Protein AF-A0A7L1CSH7-F1 (afdb_monomer)

Sequence (72 aa):
CKTCIVQHFEDSNDCPRCGNQVHETNPLEMLRLDNTLEEIIFKLVPGLREQELQREIEFWKKNKPQENGQGD

Mean predicted aligned error: 6.08 Å

Solvent-accessible surface area (backbone atoms only — not comparable to full-atom values): 4646 Å² total; per-residue (Å²): 109,73,67,62,55,54,57,49,52,75,82,42,44,44,39,95,86,79,63,49,72,66,36,95,83,62,43,71,80,74,62,74,86,60,63,68,60,51,53,50,49,48,71,72,38,82,64,50,62,61,51,53,54,49,52,53,53,50,50,50,69,75,58,59,73,80,80,87,67,94,70,136

Organism: NCBI:txid201329

Secondary structure (DSSP, 8-state):
-HHHHHHHHHH-SB-TTT--B--SS-GGGG----HHHHHHHHHHSTTHHHHHHHHHHHHHHHT---------

InterPro domains:
  IPR013083 Zinc finger, RING/FYVE/PHD-type [G3DSA:3.30.40.10] (1-70)
  IPR051507 Polycomb group RING finger [PTHR45893] (1-70)

Structure (mmCIF, N/CA/C/O backbone):
data_AF-A0A7L1CSH7-F1
#
_entry.id   AF-A0A7L1CSH7-F1
#
loop_
_atom_site.group_PDB
_atom_site.id
_atom_site.ty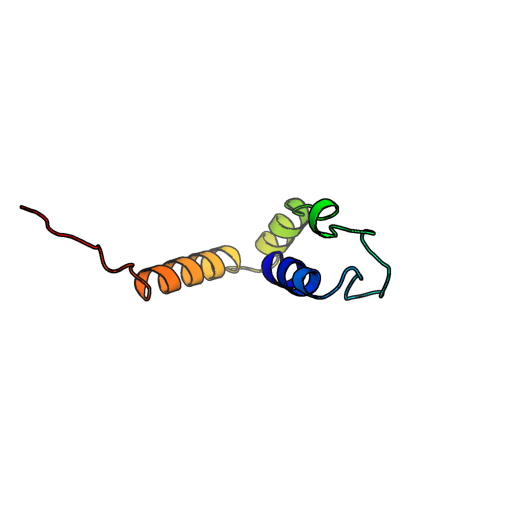pe_symbol
_atom_site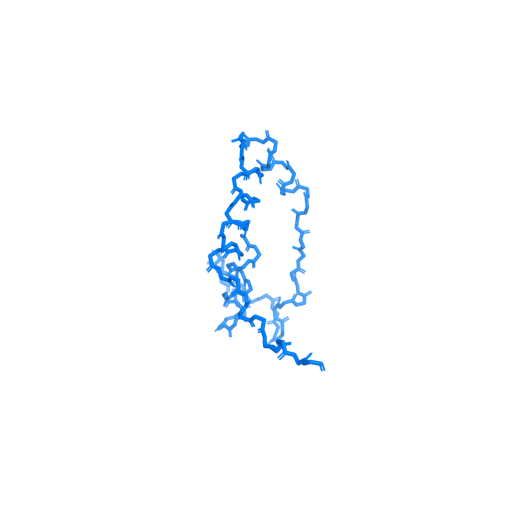.label_atom_id
_atom_site.label_alt_id
_atom_site.label_comp_id
_atom_site.label_asym_id
_atom_site.label_entity_id
_atom_site.label_seq_id
_atom_site.pdbx_PDB_ins_code
_atom_site.Cartn_x
_atom_site.Cartn_y
_atom_site.Cartn_z
_atom_site.occupancy
_atom_site.B_iso_or_equiv
_atom_site.auth_seq_id
_atom_site.auth_comp_id
_atom_site.auth_asym_id
_atom_site.auth_atom_id
_atom_site.pdbx_PDB_model_num
ATOM 1 N N . CYS A 1 1 ? -3.673 0.957 -1.763 1.00 97.56 1 CYS A N 1
ATOM 2 C CA . CYS A 1 1 ? -3.256 0.573 -0.395 1.00 97.56 1 CYS A CA 1
ATOM 3 C C . CYS A 1 1 ? -1.778 0.207 -0.407 1.00 97.56 1 CYS A C 1
ATOM 5 O O . CYS A 1 1 ? -1.331 -0.317 -1.422 1.00 97.56 1 CYS A O 1
ATOM 7 N N . LYS A 1 2 ? -1.048 0.432 0.695 1.00 98.19 2 LYS A N 1
ATOM 8 C CA . LYS A 1 2 ? 0.368 0.037 0.819 1.00 98.19 2 LYS A CA 1
ATOM 9 C C . LYS A 1 2 ? 0.556 -1.472 0.623 1.00 98.19 2 LYS A C 1
ATOM 11 O O . LYS A 1 2 ? 1.357 -1.881 -0.202 1.00 98.19 2 LYS A O 1
ATOM 16 N N . THR A 1 3 ? -0.209 -2.285 1.348 1.00 98.12 3 THR A N 1
ATOM 17 C CA . THR A 1 3 ? -0.111 -3.754 1.307 1.00 98.12 3 THR A CA 1
ATOM 18 C C . THR A 1 3 ? -0.343 -4.311 -0.094 1.00 98.12 3 THR A C 1
ATOM 20 O O . THR A 1 3 ? 0.483 -5.071 -0.578 1.00 98.12 3 THR A O 1
ATOM 23 N N . CYS A 1 4 ? -1.393 -3.860 -0.785 1.00 98.62 4 CYS A N 1
ATOM 24 C CA . CYS A 1 4 ? -1.704 -4.331 -2.136 1.00 98.62 4 CYS A CA 1
ATOM 25 C C . CYS A 1 4 ? -0.578 -4.066 -3.145 1.00 98.62 4 CYS A C 1
ATOM 27 O O . CYS A 1 4 ? -0.260 -4.948 -3.932 1.00 98.62 4 CYS A O 1
ATOM 29 N N . ILE A 1 5 ? 0.009 -2.858 -3.151 1.00 98.38 5 ILE A N 1
ATOM 30 C CA . ILE A 1 5 ? 1.055 -2.533 -4.134 1.00 98.38 5 ILE A CA 1
ATOM 31 C C . ILE A 1 5 ? 2.383 -3.217 -3.802 1.00 98.38 5 ILE A C 1
ATOM 33 O O . ILE A 1 5 ? 3.087 -3.625 -4.715 1.00 98.38 5 ILE A O 1
ATOM 37 N N . VAL A 1 6 ? 2.697 -3.388 -2.513 1.00 98.31 6 VAL A N 1
ATOM 38 C CA . VAL A 1 6 ? 3.881 -4.145 -2.086 1.00 98.31 6 VAL A CA 1
ATOM 39 C C . VAL A 1 6 ? 3.756 -5.608 -2.508 1.00 98.31 6 VAL A C 1
ATOM 41 O O . VAL A 1 6 ? 4.680 -6.109 -3.127 1.00 98.31 6 VAL A O 1
ATOM 44 N N . GLN A 1 7 ? 2.606 -6.247 -2.263 1.00 98.50 7 GLN A N 1
ATOM 45 C CA . GLN A 1 7 ? 2.351 -7.632 -2.683 1.00 98.50 7 GLN A CA 1
ATOM 46 C C . GLN A 1 7 ? 2.402 -7.801 -4.204 1.00 98.50 7 GLN A C 1
ATOM 48 O O . GLN A 1 7 ? 3.008 -8.738 -4.697 1.00 98.50 7 GLN A O 1
ATOM 53 N N . HIS A 1 8 ? 1.812 -6.877 -4.970 1.00 98.44 8 HIS A N 1
ATOM 54 C CA . HIS A 1 8 ? 1.899 -6.911 -6.437 1.00 98.44 8 HIS A CA 1
ATOM 55 C C . HIS A 1 8 ? 3.355 -6.881 -6.931 1.00 98.44 8 HIS A C 1
ATOM 57 O O . HIS A 1 8 ? 3.713 -7.581 -7.875 1.00 98.44 8 HIS A O 1
ATOM 63 N N . PHE A 1 9 ? 4.200 -6.096 -6.264 1.00 98.38 9 PHE A N 1
ATOM 64 C CA . PHE A 1 9 ? 5.618 -5.975 -6.585 1.00 98.38 9 PHE A C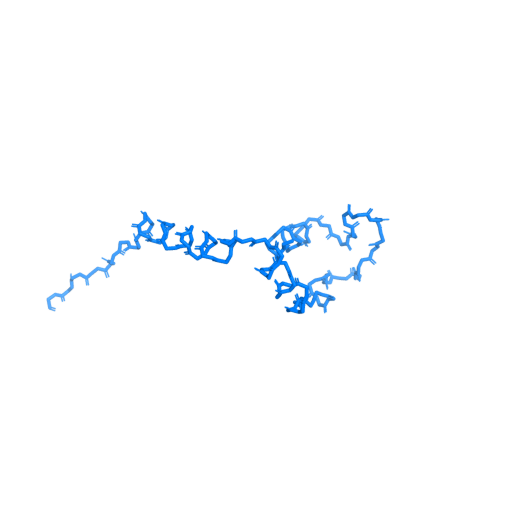A 1
ATOM 65 C C . PHE A 1 9 ? 6.499 -7.136 -6.101 1.00 98.38 9 PHE A C 1
ATOM 67 O O . PHE A 1 9 ? 7.694 -7.133 -6.386 1.00 98.38 9 PHE A O 1
ATOM 74 N N . GLU A 1 10 ? 5.934 -8.141 -5.427 1.00 97.25 10 GLU A N 1
ATOM 75 C CA . GLU A 1 10 ? 6.630 -9.411 -5.177 1.00 97.25 10 GLU A CA 1
ATOM 76 C C . GLU A 1 10 ? 6.747 -10.243 -6.470 1.00 97.25 10 GLU A C 1
ATOM 78 O O . GLU A 1 10 ? 7.741 -10.944 -6.650 1.00 97.25 10 GLU A O 1
ATOM 83 N N . ASP A 1 11 ? 5.790 -10.093 -7.399 1.00 96.44 11 ASP A N 1
ATOM 84 C CA . ASP A 1 11 ? 5.678 -10.916 -8.614 1.00 96.44 11 ASP A CA 1
ATOM 85 C C . ASP A 1 11 ? 5.813 -10.127 -9.936 1.00 96.44 11 ASP A C 1
ATOM 87 O O . ASP A 1 11 ? 5.907 -10.722 -11.013 1.00 96.44 11 ASP A O 1
ATOM 91 N N . SER A 1 12 ? 5.795 -8.790 -9.906 1.00 97.50 12 SER A N 1
ATOM 92 C CA . SER A 1 12 ? 5.821 -7.947 -11.111 1.00 97.50 12 SER A CA 1
ATOM 93 C C . SER A 1 12 ? 6.540 -6.620 -10.880 1.00 97.50 12 SER A C 1
ATOM 95 O O . SER A 1 12 ? 6.389 -6.007 -9.834 1.00 97.50 12 SER A O 1
ATOM 97 N N . ASN A 1 13 ? 7.249 -6.108 -11.890 1.00 97.81 13 ASN A N 1
ATOM 98 C CA . ASN A 1 13 ? 7.825 -4.756 -11.854 1.00 97.81 13 ASN A CA 1
ATOM 99 C C . ASN A 1 13 ? 6.935 -3.706 -12.540 1.00 97.81 13 ASN A C 1
ATOM 101 O O . ASN A 1 13 ? 7.321 -2.540 -12.625 1.00 97.81 13 ASN A O 1
ATOM 105 N N . ASP A 1 14 ? 5.750 -4.088 -13.018 1.00 98.50 14 ASP A N 1
ATOM 106 C CA . ASP A 1 14 ? 4.901 -3.231 -13.841 1.00 98.50 14 ASP A CA 1
ATOM 107 C C . ASP A 1 14 ? 3.768 -2.613 -13.026 1.00 98.50 14 ASP A C 1
ATOM 109 O O . ASP A 1 14 ? 3.199 -3.226 -12.124 1.00 98.50 14 ASP A O 1
ATOM 113 N N . CYS A 1 15 ? 3.388 -1.383 -13.357 1.00 98.31 15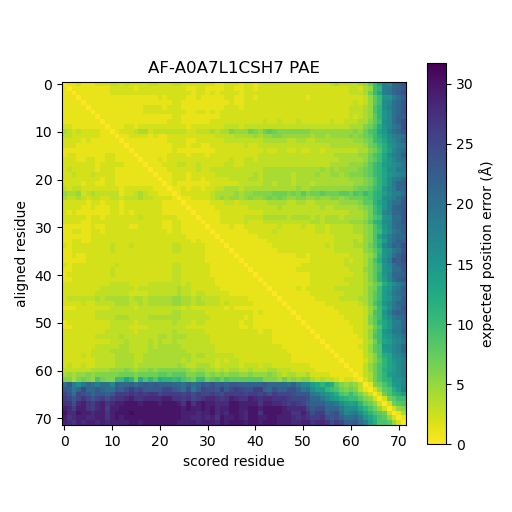 CYS A N 1
ATOM 114 C CA . CYS A 1 15 ? 2.254 -0.719 -12.736 1.00 98.31 15 CYS A CA 1
ATOM 115 C C . CYS A 1 15 ? 0.960 -1.506 -13.028 1.00 98.31 15 CYS A C 1
ATOM 117 O O . CYS A 1 15 ? 0.574 -1.610 -14.196 1.00 98.31 15 CYS A O 1
ATOM 119 N N . PRO A 1 16 ? 0.203 -1.954 -12.007 1.00 98.19 16 PRO A N 1
ATOM 120 C CA . PRO A 1 16 ? -0.987 -2.791 -12.205 1.00 98.19 16 PRO A CA 1
ATOM 121 C C . PRO A 1 16 ? -2.133 -2.067 -12.925 1.00 98.19 16 PRO A C 1
ATOM 123 O O . PRO A 1 16 ? -3.113 -2.686 -13.330 1.00 98.19 16 PRO A O 1
ATOM 126 N N . ARG A 1 17 ? -2.041 -0.738 -13.067 1.00 98.25 17 ARG A N 1
ATOM 127 C CA . ARG A 1 17 ? -3.059 0.086 -13.722 1.00 98.25 17 ARG A CA 1
ATOM 128 C C . ARG A 1 17 ? -2.763 0.362 -15.193 1.00 98.25 17 ARG A C 1
ATOM 130 O O . ARG A 1 17 ? -3.701 0.430 -15.979 1.00 98.25 17 ARG A O 1
ATOM 137 N N . CYS A 1 18 ? -1.501 0.605 -15.549 1.00 98.31 18 CYS A N 1
ATOM 138 C CA . CYS A 1 18 ? -1.127 1.036 -16.902 1.00 98.31 18 CYS A CA 1
ATOM 139 C C . CYS A 1 18 ? -0.089 0.147 -17.596 1.00 98.31 18 CYS A C 1
ATOM 141 O O . CYS A 1 18 ? 0.177 0.377 -18.768 1.00 98.31 18 CYS A O 1
ATOM 143 N N . GLY A 1 19 ? 0.493 -0.839 -16.908 1.00 97.56 19 GLY A N 1
ATOM 144 C CA . GLY A 1 19 ? 1.464 -1.778 -17.479 1.00 97.56 19 GLY A CA 1
ATOM 145 C C . GLY A 1 19 ? 2.866 -1.209 -17.710 1.00 97.56 19 GLY A C 1
ATOM 146 O O . GLY A 1 19 ? 3.725 -1.915 -18.218 1.00 97.56 19 GLY A O 1
ATOM 147 N N . ASN A 1 20 ? 3.126 0.050 -17.348 1.00 98.06 20 ASN A N 1
ATOM 148 C CA . ASN A 1 20 ? 4.473 0.611 -17.439 1.00 98.06 20 ASN A CA 1
ATOM 149 C C . ASN A 1 20 ? 5.381 -0.007 -16.376 1.00 98.06 20 ASN A C 1
ATOM 151 O O . ASN A 1 20 ? 5.005 -0.033 -15.201 1.00 98.06 20 ASN A O 1
ATOM 155 N N . GLN A 1 21 ? 6.591 -0.393 -16.770 1.00 97.88 21 GLN A N 1
ATOM 156 C CA . GLN A 1 21 ? 7.621 -0.829 -15.836 1.00 97.88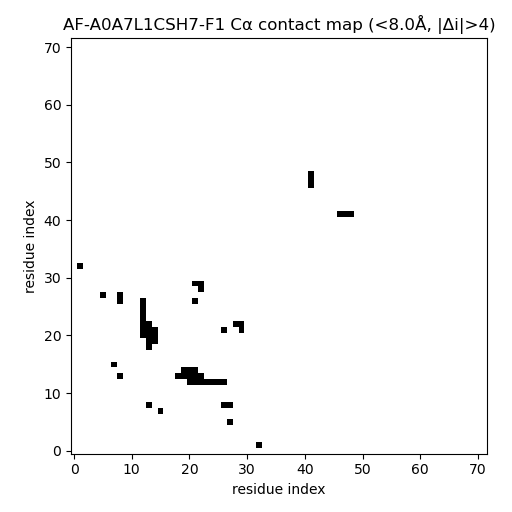 21 GLN A CA 1
ATOM 157 C C . GLN A 1 21 ? 7.982 0.309 -14.873 1.00 97.88 21 GLN A C 1
ATOM 159 O O . GLN A 1 21 ? 8.285 1.428 -15.291 1.00 97.88 21 GLN A O 1
ATOM 164 N N . VAL A 1 22 ? 7.912 0.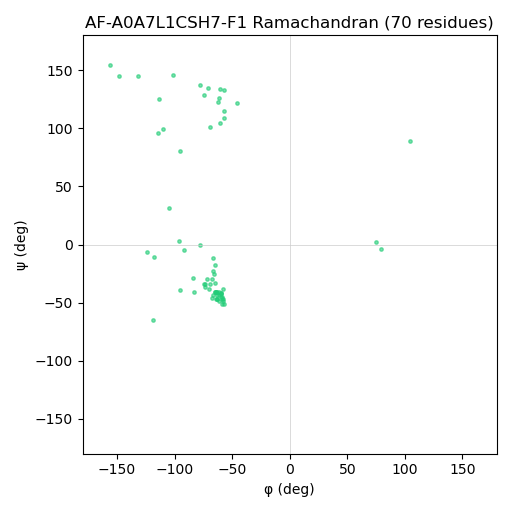027 -13.574 1.00 98.00 22 VAL A N 1
ATOM 165 C CA . VAL A 1 22 ? 8.149 1.001 -12.502 1.00 98.00 22 VAL A CA 1
ATOM 166 C C . VAL A 1 22 ? 9.637 1.160 -12.217 1.00 98.00 22 VAL A C 1
ATOM 168 O O . VAL A 1 22 ? 10.105 2.275 -11.996 1.00 98.00 22 VAL A O 1
ATOM 171 N N . HIS A 1 23 ? 10.378 0.055 -12.221 1.00 97.44 23 HIS A N 1
ATOM 172 C CA . HIS A 1 23 ? 11.822 0.035 -12.033 1.00 97.44 23 HIS A CA 1
ATOM 173 C C . HIS A 1 23 ? 12.427 -1.233 -12.649 1.00 97.44 23 HIS A C 1
ATOM 175 O O . HIS A 1 23 ? 11.748 -2.254 -12.756 1.00 97.44 23 HIS A O 1
ATOM 181 N N . GLU A 1 24 ? 13.705 -1.186 -13.025 1.00 93.56 24 GLU A N 1
ATOM 182 C CA . GLU A 1 24 ? 14.387 -2.310 -13.682 1.00 93.56 24 GLU A CA 1
ATOM 183 C C . GLU A 1 24 ? 14.620 -3.497 -12.732 1.00 93.56 24 GLU A C 1
ATOM 185 O O . GLU A 1 24 ? 14.475 -4.648 -13.135 1.00 93.56 24 GLU A O 1
ATOM 190 N N . THR A 1 25 ? 14.954 -3.229 -11.464 1.00 94.69 25 THR A N 1
ATOM 191 C CA . THR A 1 25 ? 15.320 -4.263 -10.476 1.00 94.69 25 THR A CA 1
ATOM 192 C C . THR A 1 25 ? 14.375 -4.291 -9.278 1.00 94.69 25 THR A C 1
ATOM 194 O O . THR A 1 25 ? 13.661 -5.266 -9.081 1.00 94.69 25 THR A O 1
ATOM 197 N N . ASN A 1 26 ? 14.359 -3.216 -8.489 1.00 96.25 26 ASN A N 1
ATOM 198 C CA . ASN A 1 26 ? 13.570 -3.093 -7.267 1.00 96.25 26 ASN A CA 1
ATOM 199 C C . ASN A 1 26 ? 12.463 -2.016 -7.370 1.00 96.25 26 ASN A C 1
ATOM 201 O O . ASN A 1 26 ? 12.732 -0.838 -7.124 1.00 96.25 26 ASN A O 1
ATOM 205 N N . PRO A 1 27 ? 11.208 -2.377 -7.695 1.00 97.38 27 PRO A N 1
ATOM 206 C CA . PRO A 1 27 ? 10.102 -1.418 -7.808 1.00 97.38 27 PRO A CA 1
ATOM 207 C C . PRO A 1 27 ? 9.728 -0.740 -6.477 1.00 97.38 27 PRO A C 1
ATOM 209 O O . PRO A 1 27 ? 9.124 0.337 -6.488 1.00 97.38 27 PRO A O 1
ATOM 212 N N . LEU A 1 28 ? 10.130 -1.296 -5.323 1.00 97.56 28 LEU A N 1
ATOM 213 C CA . LEU A 1 28 ? 9.864 -0.695 -4.009 1.00 97.56 28 LEU A CA 1
ATOM 214 C C . LEU A 1 28 ? 10.594 0.644 -3.810 1.00 97.56 28 LEU A C 1
ATOM 216 O O . LEU A 1 28 ? 10.108 1.493 -3.064 1.00 97.56 28 LEU A O 1
ATOM 220 N N . GLU A 1 29 ? 11.713 0.878 -4.503 1.00 97.38 29 GLU A N 1
ATOM 221 C CA . GLU A 1 29 ? 12.476 2.137 -4.421 1.00 97.38 29 GLU A CA 1
ATOM 222 C C . GLU A 1 29 ? 11.714 3.340 -4.979 1.00 97.38 29 GLU A C 1
ATOM 224 O O . GLU A 1 29 ? 11.970 4.482 -4.583 1.00 97.38 29 GLU A O 1
ATOM 229 N N . MET A 1 30 ? 10.735 3.094 -5.851 1.00 97.44 30 MET A N 1
ATOM 230 C CA . MET A 1 30 ? 9.885 4.127 -6.441 1.00 97.44 30 MET A CA 1
ATOM 231 C C . MET A 1 30 ? 8.598 4.370 -5.643 1.00 97.44 30 MET A C 1
ATOM 233 O O . MET A 1 30 ? 7.857 5.307 -5.939 1.00 97.44 30 MET A O 1
ATOM 237 N N . LEU A 1 31 ? 8.328 3.583 -4.594 1.00 98.06 31 LEU A N 1
ATOM 238 C CA . LEU A 1 31 ? 7.154 3.783 -3.750 1.00 98.06 31 LEU A CA 1
ATOM 239 C C . LEU A 1 31 ? 7.353 4.932 -2.760 1.00 98.06 31 LEU A C 1
ATOM 241 O O . LEU A 1 31 ? 8.386 5.066 -2.102 1.00 98.06 31 LEU A O 1
ATOM 245 N N . ARG A 1 32 ? 6.317 5.755 -2.609 1.00 98.19 32 ARG A N 1
ATOM 246 C CA . ARG A 1 32 ? 6.217 6.797 -1.584 1.00 98.19 32 ARG A CA 1
ATOM 247 C C . ARG A 1 32 ? 4.853 6.693 -0.915 1.00 98.19 32 ARG A C 1
ATOM 249 O O . ARG A 1 32 ? 3.869 6.341 -1.563 1.00 98.19 32 ARG A O 1
ATOM 256 N N . LEU A 1 33 ? 4.801 6.982 0.383 1.00 98.31 33 LEU A N 1
ATOM 257 C CA . LEU A 1 33 ? 3.529 7.137 1.081 1.00 98.31 33 LEU A CA 1
ATOM 258 C C . LEU A 1 33 ? 2.911 8.474 0.681 1.00 98.31 33 LEU A C 1
ATOM 260 O O . LEU A 1 33 ? 3.566 9.512 0.771 1.00 98.31 33 LEU A O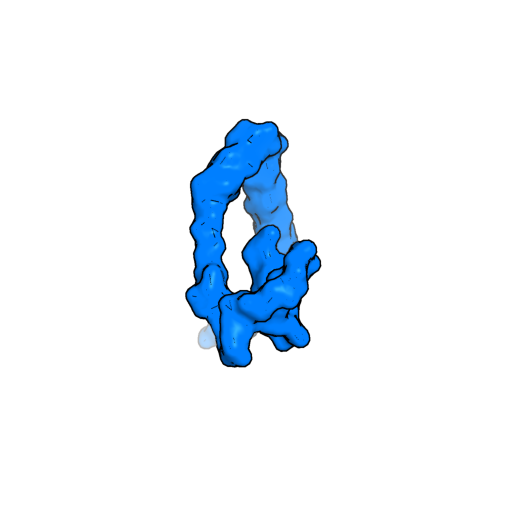 1
ATOM 264 N N . ASP A 1 34 ? 1.653 8.440 0.258 1.00 98.50 34 ASP A N 1
ATOM 265 C CA . ASP A 1 34 ? 0.879 9.644 -0.022 1.00 98.50 34 ASP A CA 1
ATOM 266 C C . ASP A 1 34 ? 0.043 10.016 1.209 1.00 98.50 34 ASP A C 1
ATOM 268 O O . ASP A 1 34 ? -1.140 9.687 1.321 1.00 98.50 34 ASP A O 1
ATOM 272 N N . ASN A 1 35 ? 0.699 10.670 2.170 1.00 98.38 35 ASN A N 1
ATOM 273 C CA . ASN A 1 35 ? 0.073 11.077 3.431 1.00 98.38 35 ASN A CA 1
ATOM 274 C C . ASN A 1 35 ? -1.041 12.114 3.203 1.00 98.38 35 ASN A C 1
ATOM 276 O O . ASN A 1 35 ? -2.040 12.124 3.917 1.00 98.38 35 ASN A O 1
ATOM 280 N N . THR A 1 36 ? -0.898 12.982 2.194 1.00 98.62 36 THR A N 1
ATOM 281 C CA . THR A 1 36 ? -1.914 13.991 1.874 1.00 98.62 36 THR A CA 1
ATOM 282 C C . THR A 1 36 ? -3.186 13.333 1.355 1.00 98.62 36 THR A C 1
ATOM 284 O O . THR A 1 36 ? -4.277 13.664 1.820 1.00 98.62 36 THR A O 1
ATOM 287 N N . LEU A 1 37 ? -3.066 12.375 0.435 1.00 98.75 37 LEU A N 1
ATOM 288 C CA . LEU A 1 37 ? -4.213 11.616 -0.051 1.00 98.75 37 LEU A CA 1
ATOM 289 C C . LEU A 1 37 ? -4.868 10.800 1.069 1.00 98.75 37 LEU A C 1
ATOM 291 O O . LEU A 1 37 ? -6.094 10.776 1.155 1.00 98.75 37 LEU A O 1
ATOM 295 N N . GLU A 1 38 ? -4.080 10.174 1.946 1.00 98.56 38 GLU A N 1
ATOM 296 C CA . GLU A 1 38 ? -4.598 9.464 3.120 1.00 98.56 38 GLU A CA 1
ATOM 297 C C . GLU A 1 38 ? -5.417 10.393 4.035 1.00 98.56 38 GLU A C 1
ATOM 299 O O . GLU A 1 38 ? -6.552 10.071 4.395 1.00 98.56 38 GLU A O 1
ATOM 304 N N . GLU A 1 39 ? -4.896 11.578 4.368 1.00 98.50 39 GLU A N 1
ATOM 305 C CA . GLU A 1 39 ? -5.633 12.568 5.159 1.00 98.50 39 GLU A CA 1
ATOM 306 C C . GLU A 1 39 ? -6.930 13.017 4.485 1.00 98.50 39 GLU A C 1
ATOM 308 O O . GLU A 1 39 ? -7.951 13.171 5.160 1.00 98.50 39 GLU A O 1
ATOM 313 N N . ILE A 1 40 ? -6.900 13.239 3.168 1.00 98.69 40 ILE A N 1
ATOM 314 C CA . ILE A 1 40 ? -8.091 13.593 2.390 1.00 98.69 40 ILE A CA 1
ATOM 315 C C . ILE A 1 40 ? -9.121 12.465 2.481 1.00 98.69 40 ILE A C 1
ATOM 317 O O . ILE A 1 40 ? -10.277 12.727 2.805 1.00 98.69 40 ILE A O 1
ATOM 321 N N . ILE A 1 41 ? -8.711 11.215 2.257 1.00 98.69 41 ILE A N 1
ATOM 322 C CA . ILE A 1 41 ? -9.591 10.043 2.337 1.00 98.69 41 ILE A CA 1
ATOM 323 C C . ILE A 1 41 ? -10.229 9.945 3.728 1.00 98.69 41 ILE A C 1
ATOM 325 O O . ILE A 1 41 ? -11.447 9.807 3.827 1.00 98.69 41 ILE A O 1
ATOM 329 N N . PHE A 1 42 ? -9.447 10.084 4.802 1.00 98.62 42 PHE A N 1
ATOM 330 C CA . PHE A 1 42 ? -9.976 10.015 6.167 1.00 98.62 42 PHE A CA 1
ATOM 331 C C . PHE A 1 42 ? -10.901 11.182 6.530 1.00 98.62 42 PHE A C 1
ATOM 333 O O . PHE A 1 42 ? -11.809 11.000 7.335 1.00 98.62 42 PHE A O 1
ATOM 340 N N . LYS A 1 43 ? -10.706 12.371 5.947 1.00 98.38 43 LYS A N 1
ATOM 341 C CA . LYS A 1 43 ? -11.631 13.506 6.119 1.00 98.38 43 LYS A CA 1
ATOM 342 C C . LYS A 1 43 ? -12.932 13.316 5.333 1.00 98.38 43 LYS A C 1
ATOM 344 O O . LYS A 1 43 ? -13.978 13.768 5.787 1.00 98.38 43 LYS A O 1
ATOM 349 N N . LEU A 1 44 ? -12.872 12.676 4.163 1.00 98.69 44 LEU A N 1
ATOM 350 C CA . LEU A 1 44 ? -14.025 12.477 3.279 1.00 98.69 44 LEU A CA 1
ATOM 351 C C . LEU A 1 44 ? -14.883 11.262 3.645 1.00 98.69 44 LEU A C 1
ATOM 353 O O . LEU A 1 44 ? -16.078 11.274 3.357 1.00 98.69 44 LEU A O 1
ATOM 357 N N . VAL A 1 45 ? -14.300 10.220 4.243 1.00 98.56 45 VAL A N 1
ATOM 358 C CA . VAL A 1 45 ? -14.998 8.975 4.593 1.00 98.56 45 VAL A CA 1
ATOM 359 C C . VAL A 1 45 ? -15.149 8.875 6.118 1.00 98.56 45 VAL A C 1
ATOM 361 O O . VAL A 1 45 ? -14.200 8.476 6.800 1.00 98.56 45 VAL A O 1
ATOM 364 N N . PRO A 1 46 ? -16.325 9.216 6.682 1.00 98.44 46 PRO A N 1
ATOM 365 C CA . PRO A 1 46 ? -16.527 9.238 8.128 1.00 98.44 46 PRO A CA 1
ATOM 366 C C . PRO A 1 46 ? -16.310 7.864 8.767 1.00 98.44 46 PRO A C 1
ATOM 368 O O . PRO A 1 46 ? -16.829 6.858 8.286 1.00 98.44 46 PRO A O 1
ATOM 371 N N . GLY A 1 47 ? -15.572 7.823 9.877 1.00 98.19 47 GLY A N 1
ATOM 372 C CA . GLY A 1 47 ? -15.342 6.600 10.651 1.00 98.19 47 GLY A CA 1
ATOM 373 C C . GLY A 1 47 ? -14.282 5.652 10.077 1.00 98.19 47 GLY A C 1
ATOM 374 O O . GLY A 1 47 ? -13.996 4.628 10.695 1.00 98.19 47 GLY A O 1
ATOM 375 N N . LEU A 1 48 ? -13.708 5.937 8.900 1.00 98.69 48 LEU A N 1
ATOM 376 C CA . LEU A 1 48 ? -12.781 5.015 8.233 1.00 98.69 48 LEU A CA 1
ATOM 377 C C . LEU A 1 48 ? -11.490 4.802 9.034 1.00 98.69 48 LEU A C 1
ATOM 379 O O . LEU A 1 48 ? -11.004 3.676 9.129 1.00 98.69 48 LEU A O 1
ATOM 383 N N . ARG A 1 49 ? -10.948 5.871 9.627 1.00 98.50 49 ARG A N 1
ATOM 384 C CA . ARG A 1 49 ? -9.731 5.805 10.446 1.00 98.50 49 ARG A CA 1
ATOM 385 C C . ARG A 1 49 ? -9.954 4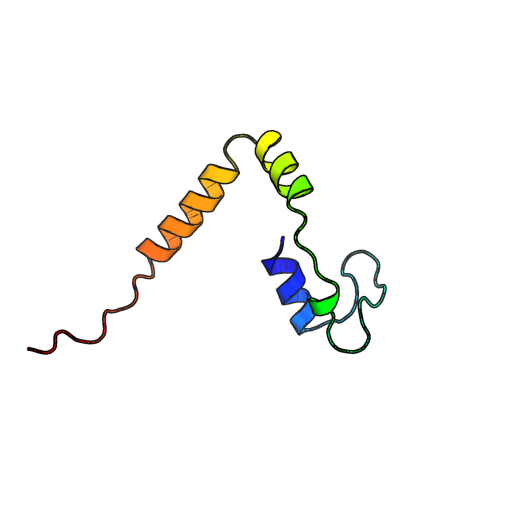.931 11.679 1.00 98.50 49 ARG A C 1
ATOM 387 O O . ARG A 1 49 ? -9.134 4.070 11.983 1.00 98.50 49 ARG A O 1
ATOM 394 N N . GLU A 1 50 ? -11.066 5.148 12.373 1.00 98.62 50 GLU A N 1
ATOM 395 C CA . GLU A 1 50 ? -11.437 4.422 13.586 1.00 98.62 50 GLU A CA 1
ATOM 396 C C . GLU A 1 50 ? -11.690 2.943 13.283 1.00 98.62 50 GLU A C 1
ATOM 398 O O . GLU A 1 50 ? -11.246 2.076 14.032 1.00 98.62 50 GLU A O 1
ATOM 403 N N . GLN A 1 51 ? -12.355 2.646 12.163 1.00 98.69 51 GLN A N 1
ATOM 404 C CA . GLN A 1 51 ? -12.592 1.274 11.717 1.00 98.69 51 GLN A CA 1
ATOM 405 C C . GLN A 1 51 ? -11.292 0.531 11.409 1.00 98.69 51 GLN A C 1
ATOM 407 O O . GLN A 1 51 ? -11.165 -0.629 11.794 1.00 98.69 51 GLN A O 1
ATOM 412 N N . GLU A 1 52 ? -10.331 1.167 10.734 1.00 98.38 52 GLU A N 1
ATOM 413 C CA . GLU A 1 52 ? -9.056 0.516 10.415 1.00 98.38 52 GLU A CA 1
ATOM 414 C C . GLU A 1 52 ? -8.239 0.223 11.681 1.00 98.38 52 GLU A C 1
ATOM 416 O O . GLU A 1 52 ? -7.769 -0.900 11.861 1.00 98.38 52 GLU A O 1
ATOM 421 N N . LEU A 1 53 ? -8.176 1.177 12.618 1.00 98.06 53 LEU A N 1
ATOM 422 C CA . LEU A 1 53 ? -7.547 0.963 13.924 1.00 98.06 53 LEU A CA 1
ATOM 423 C C . LEU A 1 53 ? -8.230 -0.169 14.708 1.00 98.06 53 LEU A C 1
ATOM 425 O O . LEU A 1 53 ? -7.570 -1.005 15.324 1.00 98.06 53 LEU A O 1
ATOM 429 N N . GLN A 1 54 ? -9.563 -0.219 14.677 1.00 98.38 54 GLN A N 1
ATOM 430 C CA . GLN A 1 54 ? -10.325 -1.259 15.360 1.00 98.38 54 GLN A CA 1
ATOM 431 C C . GLN A 1 54 ? -10.039 -2.654 14.780 1.00 98.38 54 GLN A C 1
ATOM 433 O O . GLN A 1 54 ? -9.858 -3.599 15.550 1.00 98.38 54 GLN A O 1
ATOM 438 N N . ARG A 1 55 ? -9.929 -2.788 13.450 1.00 98.25 55 ARG A N 1
ATOM 439 C CA . ARG A 1 55 ? -9.539 -4.053 12.797 1.00 98.25 55 ARG A CA 1
ATOM 440 C C . ARG A 1 55 ? -8.156 -4.518 13.244 1.00 98.25 55 ARG A C 1
ATOM 442 O O . ARG A 1 55 ? -7.974 -5.703 13.520 1.00 98.25 55 ARG A O 1
ATOM 449 N N . GLU A 1 56 ? -7.197 -3.599 13.346 1.00 96.75 56 GLU A N 1
ATOM 450 C CA . GLU A 1 56 ? -5.848 -3.910 13.824 1.00 96.75 56 GLU A CA 1
ATOM 451 C C . GLU A 1 56 ? -5.867 -4.403 15.281 1.00 96.75 56 GLU A C 1
ATOM 453 O O . GLU A 1 56 ? -5.295 -5.448 15.600 1.00 96.75 56 GLU A O 1
ATOM 458 N N . ILE A 1 57 ? -6.594 -3.711 16.164 1.00 97.00 57 ILE A N 1
ATOM 459 C CA . ILE A 1 57 ? -6.763 -4.119 17.566 1.00 97.00 57 ILE A CA 1
ATOM 460 C C . ILE A 1 57 ? -7.395 -5.516 17.665 1.00 97.00 57 ILE A C 1
ATOM 462 O O . ILE A 1 57 ? -6.953 -6.346 18.464 1.00 97.00 57 ILE A O 1
ATOM 466 N N . GLU A 1 58 ? -8.439 -5.790 16.885 1.00 97.50 58 GLU A N 1
ATOM 467 C CA . GLU A 1 58 ? -9.127 -7.086 16.872 1.00 97.50 58 GLU A CA 1
ATOM 468 C C . GLU A 1 58 ? -8.227 -8.219 16.379 1.00 97.50 58 GLU A C 1
ATOM 470 O O . GLU A 1 58 ? -8.217 -9.298 16.981 1.00 97.50 58 GLU A O 1
ATOM 475 N N . PHE A 1 59 ? -7.426 -7.965 15.343 1.00 96.81 59 PHE A N 1
ATOM 476 C CA . PHE A 1 59 ? -6.432 -8.911 14.848 1.00 96.81 59 PHE A CA 1
ATOM 477 C C . PHE A 1 59 ? -5.447 -9.308 15.955 1.00 96.81 59 PHE A C 1
ATOM 479 O O . PHE A 1 59 ? -5.280 -10.497 16.232 1.00 96.81 59 PHE A O 1
ATOM 486 N N . TRP A 1 60 ? -4.846 -8.337 16.649 1.00 95.19 60 TRP A N 1
ATOM 487 C CA . TRP A 1 60 ? -3.873 -8.619 17.711 1.00 95.19 60 TRP A CA 1
ATOM 488 C C . TRP A 1 60 ? -4.495 -9.259 18.954 1.00 95.19 60 TRP A C 1
ATOM 490 O O . TRP A 1 60 ? -3.875 -10.119 19.577 1.00 95.19 60 TRP A O 1
ATOM 500 N N . LYS A 1 61 ? -5.742 -8.909 19.299 1.00 94.81 61 LYS A N 1
ATOM 501 C CA . LYS A 1 61 ? -6.487 -9.588 20.373 1.00 94.81 61 LYS A CA 1
ATOM 502 C C . LYS A 1 61 ? -6.698 -11.070 20.070 1.00 94.81 61 LYS A C 1
ATOM 504 O O . LYS A 1 61 ? -6.577 -11.890 20.977 1.00 94.81 61 LYS A O 1
ATOM 509 N N . LYS A 1 62 ? -7.013 -11.407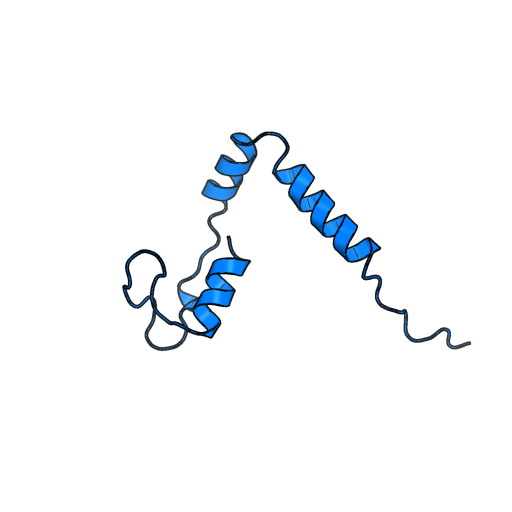 18.815 1.00 95.12 62 LYS A N 1
ATOM 510 C CA . LYS A 1 62 ? -7.219 -12.790 18.364 1.00 95.12 62 LYS A CA 1
ATOM 511 C C . LYS A 1 62 ? -5.907 -13.567 18.251 1.00 95.12 62 LYS A C 1
ATOM 513 O O . LYS A 1 62 ? -5.878 -14.751 18.567 1.00 95.12 62 LYS A O 1
ATOM 518 N N . ASN A 1 63 ? -4.839 -12.900 17.825 1.00 92.69 63 ASN A N 1
ATOM 519 C CA . ASN A 1 63 ? -3.557 -13.517 17.496 1.00 92.69 63 ASN A CA 1
ATOM 520 C C . ASN A 1 63 ? -2.487 -13.275 18.567 1.00 92.69 63 ASN A C 1
ATOM 522 O O . ASN A 1 63 ? -1.311 -13.168 18.218 1.00 92.69 63 ASN A O 1
ATOM 526 N N . LYS A 1 64 ? -2.875 -13.158 19.851 1.00 78.50 64 LYS A N 1
ATOM 527 C CA . LYS A 1 64 ? -1.912 -12.999 20.951 1.00 78.50 64 LYS A CA 1
ATOM 528 C C . LYS A 1 64 ? -0.772 -14.013 20.770 1.00 78.50 64 LYS A C 1
ATOM 530 O O . LYS A 1 64 ? -1.064 -15.212 20.722 1.00 78.50 64 LYS A O 1
ATOM 535 N N . PRO A 1 65 ? 0.492 -13.567 20.667 1.00 65.31 65 PRO A N 1
ATOM 536 C CA . PRO A 1 65 ? 1.605 -14.495 20.669 1.00 65.31 65 PRO A CA 1
ATOM 537 C C . PRO A 1 65 ? 1.526 -15.301 21.966 1.00 65.31 65 PRO A C 1
ATOM 539 O O . PRO A 1 65 ? 1.303 -14.726 23.033 1.00 65.31 65 PRO A O 1
ATOM 542 N N . GLN A 1 66 ? 1.655 -16.626 21.880 1.00 59.22 66 GLN A N 1
ATOM 543 C CA . GLN A 1 66 ? 1.920 -17.418 23.075 1.00 59.22 66 GLN A CA 1
ATOM 544 C C . GLN A 1 66 ? 3.204 -16.852 23.686 1.00 59.22 66 GLN A C 1
ATOM 546 O O . GLN A 1 66 ? 4.253 -16.873 23.042 1.00 59.22 66 GLN A O 1
ATOM 551 N N . GLU A 1 67 ? 3.111 -16.271 24.883 1.00 56.09 67 GLU A N 1
ATOM 552 C CA . GLU A 1 67 ? 4.291 -15.914 25.660 1.00 56.09 67 GLU A CA 1
ATOM 553 C C . GLU A 1 67 ? 5.055 -17.215 25.922 1.00 56.09 67 GLU A C 1
ATOM 555 O O . GLU A 1 67 ? 4.636 -18.059 26.714 1.00 56.09 67 GLU A O 1
ATOM 560 N N . ASN A 1 68 ? 6.154 -17.416 25.197 1.00 53.06 68 ASN A N 1
ATOM 561 C CA . ASN A 1 68 ? 7.098 -18.472 25.513 1.00 53.06 68 ASN A CA 1
ATOM 562 C C . ASN A 1 68 ? 7.793 -18.100 26.829 1.00 53.06 68 ASN A C 1
ATOM 564 O O . ASN A 1 68 ? 8.725 -17.301 26.826 1.00 53.06 68 ASN A O 1
ATOM 568 N N . GLY A 1 69 ? 7.353 -18.722 27.925 1.00 46.78 69 GLY A N 1
ATOM 569 C CA . GLY A 1 69 ? 8.168 -18.941 29.119 1.00 46.78 69 GLY A CA 1
ATOM 570 C C . GLY A 1 69 ? 7.868 -18.044 30.317 1.00 46.78 69 GLY A C 1
ATOM 571 O O . GLY A 1 69 ? 8.567 -17.066 30.559 1.00 46.78 69 GLY A O 1
ATOM 572 N N . GLN A 1 70 ? 6.936 -18.491 31.163 1.00 46.88 70 GLN A N 1
ATOM 573 C CA . GLN A 1 70 ? 7.217 -18.524 32.600 1.00 46.88 70 GLN A CA 1
ATOM 574 C C . GLN A 1 70 ? 8.482 -19.371 32.801 1.00 46.88 70 GLN A C 1
ATOM 576 O O . GLN A 1 70 ? 8.462 -20.579 32.566 1.00 46.88 70 GLN A O 1
ATOM 581 N N . GLY A 1 71 ? 9.584 -18.724 33.159 1.00 45.03 71 GLY A N 1
ATOM 582 C CA . GLY A 1 71 ? 10.712 -19.352 33.833 1.00 45.03 71 GLY A CA 1
ATOM 583 C C . GLY A 1 71 ? 10.777 -18.745 35.226 1.00 45.03 71 GLY A C 1
ATOM 584 O O . GLY A 1 71 ? 10.748 -17.519 35.338 1.00 45.03 71 GLY A O 1
ATOM 585 N N . ASP A 1 72 ? 10.765 -19.612 36.235 1.00 38.41 72 ASP A N 1
ATOM 586 C CA . ASP A 1 72 ? 10.965 -19.287 37.652 1.00 38.41 72 ASP A CA 1
ATOM 587 C C . ASP A 1 72 ? 12.199 -18.401 37.909 1.00 38.41 72 ASP A C 1
ATOM 589 O O . ASP A 1 72 ? 13.217 -18.559 37.189 1.00 38.41 72 ASP A O 1
#

Nearest PDB structures (foldseek):
  9dgg-assembly1_K  TM=9.822E-01  e=1.224E-05  Homo sapiens
  8grm-assembly1_M  TM=9.802E-01  e=2.887E-05  Homo sapiens
  9dde-assembly1_K  TM=9.678E-01  e=3.101E-05  Homo sapiens
  6wi8-assembly2_B  TM=9.764E-01  e=5.902E-05  Homo sapiens
  6wi7-assembly1_A  TM=9.526E-01  e=9.736E-05  Homo sapiens

Radius of gyration: 18.13 Å; Cα contacts (8 Å, |Δi|>4): 28; chains: 1; bounding box: 32×33×55 Å

pLDDT: mean 92.29, std 14.95, range [38.41, 98.75]

Foldseek 3Di:
DVVVVVVVQVPDQADPPPRHRCDDPHNVVNDDDPVVVVVVCPVVDDCPVVVVVVVVVVVCVVCPPDPPDPDD